Protein AF-A0A183H496-F1 (afdb_monomer_lite)

Foldseek 3Di:
DPPVVVVVVVVVVVVVVVVVVVVVVVVVVLQDWAWDDWDWDDDPQKIWIWTKTWHQPVVVNDIWIKIKIWIWGQDPPHNVDIDTPDIDIDTPPDPFPFPWDDDPVNQWIWTWGWDPPDPDT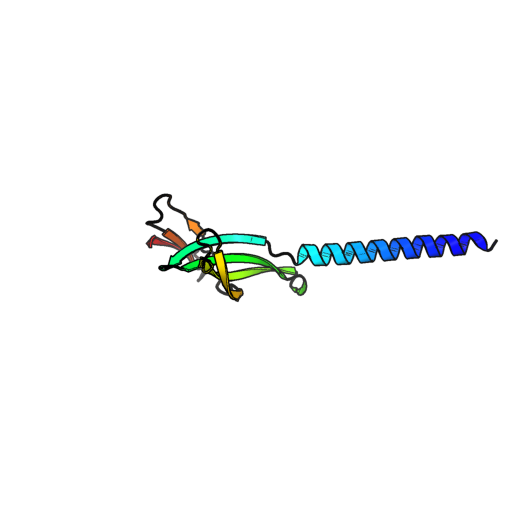DTDTDID

Radius of gyration: 24.36 Å; chains: 1; bounding box: 70×44×59 Å

Sequence (128 aa):
MSSSKSLQVDATSITLKALEKLKDLYCDIAQVPLPQNARLRRRGKYFEISSVWTNHAMELKKSVKMQRLSLIAPKTDEPNIYELISTTSLPLTAIEKELIAFSRSDSRCATLITLSNGKEKKQYIKVC

Secondary structure (DSSP, 8-state):
--HHHHHHHHHHHHHHHHHHHHHHHHHHHHTSPEEEEEEEEEETTEEEEEEEEEEEEGGGTEEEEEEEEEEEEEETTEEEEEEEEEEEEEE--S----EEEPPTTSS-PEEEEEE--SSS-EEEEEE-

Organism: NCBI:txid387005

Structure (mmCIF, N/CA/C/O backbone):
data_AF-A0A183H496-F1
#
_entry.id   AF-A0A183H496-F1
#
loop_
_atom_site.group_PDB
_atom_site.id
_atom_site.type_symbol
_atom_site.label_atom_id
_atom_site.label_alt_id
_atom_site.label_comp_id
_atom_site.label_asym_id
_atom_site.label_entity_id
_atom_site.label_seq_id
_atom_site.pdbx_PDB_ins_code
_atom_site.Cartn_x
_atom_site.Cartn_y
_atom_site.Cartn_z
_atom_site.occupancy
_atom_site.B_iso_or_equiv
_atom_site.auth_seq_id
_atom_site.auth_comp_id
_atom_site.auth_asym_id
_atom_site.auth_atom_id
_atom_site.pdbx_PDB_model_num
ATOM 1 N N . MET A 1 1 ? 47.216 18.308 -34.996 1.00 47.12 1 MET A N 1
ATOM 2 C CA . MET A 1 1 ? 45.906 17.612 -35.096 1.00 47.12 1 MET A CA 1
ATOM 3 C C . MET A 1 1 ? 45.557 16.816 -33.819 1.00 47.12 1 MET A C 1
ATOM 5 O O . MET A 1 1 ? 45.087 15.693 -33.922 1.00 47.12 1 MET A O 1
ATOM 9 N N . SER A 1 2 ? 45.760 17.370 -32.611 1.00 56.00 2 SER A N 1
ATOM 10 C CA . SER A 1 2 ? 45.551 16.642 -31.332 1.00 56.00 2 SER A CA 1
ATOM 11 C C . SER A 1 2 ? 44.319 17.119 -30.531 1.00 56.00 2 SER A C 1
ATOM 13 O O . SER A 1 2 ? 43.679 16.336 -29.839 1.00 56.00 2 SER A O 1
ATOM 15 N N . SER A 1 3 ? 43.915 18.385 -30.690 1.00 55.91 3 SER A N 1
ATOM 16 C CA . SER A 1 3 ? 42.906 19.034 -29.831 1.00 55.91 3 SER A CA 1
ATOM 17 C C . SER A 1 3 ? 41.453 18.594 -30.060 1.00 55.91 3 SER A C 1
ATOM 19 O O . SER A 1 3 ? 40.609 18.830 -29.204 1.00 55.91 3 SER A O 1
ATOM 21 N N . SER A 1 4 ? 41.125 17.987 -31.202 1.00 56.41 4 SER A N 1
ATOM 22 C CA . SER A 1 4 ? 39.749 17.581 -31.521 1.00 56.41 4 SER A CA 1
ATOM 23 C C . SER A 1 4 ? 39.345 16.262 -30.857 1.00 56.41 4 SER A C 1
ATOM 25 O O . SER A 1 4 ? 38.172 16.073 -30.550 1.00 56.41 4 SER A O 1
ATOM 27 N N . LYS A 1 5 ? 40.306 15.369 -30.583 1.00 56.75 5 LYS A N 1
ATOM 28 C CA . LYS A 1 5 ? 40.041 14.072 -29.939 1.00 56.75 5 LYS A CA 1
ATOM 29 C C . LYS A 1 5 ? 39.754 14.206 -28.442 1.00 56.75 5 LYS A C 1
ATOM 31 O O . LYS A 1 5 ? 38.894 13.492 -27.942 1.00 56.75 5 LYS A O 1
ATOM 36 N N . SER A 1 6 ? 40.417 15.125 -27.737 1.00 58.44 6 SER A N 1
ATOM 37 C CA . SER A 1 6 ? 40.184 15.350 -26.301 1.00 58.44 6 SER A CA 1
ATOM 38 C C . SER A 1 6 ? 38.789 15.921 -26.019 1.00 58.44 6 SER A C 1
ATOM 40 O O . SER A 1 6 ? 38.081 15.406 -25.162 1.00 58.44 6 SER A O 1
ATOM 42 N N . LEU A 1 7 ? 38.344 16.902 -26.814 1.00 60.53 7 LEU A N 1
ATOM 43 C CA . LEU A 1 7 ? 36.997 17.488 -26.717 1.00 60.53 7 LEU A CA 1
ATOM 44 C C . LEU A 1 7 ? 35.881 16.462 -26.983 1.00 60.53 7 LEU A C 1
ATOM 46 O O . LEU A 1 7 ? 34.827 16.506 -26.352 1.00 60.53 7 LEU A O 1
ATOM 50 N N . GLN A 1 8 ? 36.112 15.517 -27.899 1.00 59.78 8 GLN A N 1
ATOM 51 C CA . GLN A 1 8 ? 35.159 14.446 -28.205 1.00 59.78 8 GLN A CA 1
ATOM 52 C C . GLN A 1 8 ? 35.010 13.446 -27.049 1.00 59.78 8 GLN A C 1
ATOM 54 O O . GLN A 1 8 ? 33.902 12.979 -26.784 1.00 59.78 8 GLN A O 1
ATOM 59 N N . VAL A 1 9 ? 36.101 13.133 -26.345 1.00 62.34 9 VAL A N 1
ATOM 60 C CA . VAL A 1 9 ? 36.087 12.235 -25.178 1.00 62.34 9 VAL A CA 1
ATOM 61 C C . VAL A 1 9 ? 35.361 12.884 -23.997 1.00 62.34 9 VAL A C 1
ATOM 63 O O . VAL A 1 9 ? 34.565 12.211 -23.344 1.00 62.34 9 VAL A O 1
ATOM 66 N N . ASP A 1 10 ? 35.533 14.191 -23.785 1.00 71.19 10 ASP A N 1
ATOM 67 C CA . ASP A 1 10 ? 34.801 14.938 -22.752 1.00 71.19 10 ASP A CA 1
ATOM 68 C C . ASP A 1 10 ? 33.302 15.059 -23.057 1.00 71.19 10 ASP A C 1
ATOM 70 O O . ASP A 1 10 ? 32.464 14.827 -22.187 1.00 71.19 10 ASP A O 1
ATOM 74 N N . ALA A 1 11 ? 32.926 15.341 -24.307 1.00 72.75 11 ALA A N 1
ATOM 75 C CA . ALA A 1 11 ? 31.516 15.363 -24.700 1.00 72.75 11 ALA A CA 1
ATOM 76 C C . ALA A 1 11 ? 30.857 13.977 -24.549 1.00 72.75 11 ALA A C 1
ATOM 78 O O . ALA A 1 11 ? 29.713 13.863 -24.100 1.00 72.75 11 ALA A O 1
ATOM 79 N N . THR A 1 12 ? 31.593 12.911 -24.874 1.00 81.81 12 THR A N 1
ATOM 80 C CA . THR A 1 12 ? 31.117 11.529 -24.721 1.00 81.81 12 THR A CA 1
ATOM 81 C C . THR A 1 12 ? 30.985 11.148 -23.246 1.00 81.81 12 THR A C 1
ATOM 83 O O . THR A 1 12 ? 29.980 10.553 -22.863 1.00 81.81 12 THR A O 1
ATOM 86 N N . SER A 1 13 ? 31.938 11.536 -22.392 1.00 82.69 13 SER A N 1
ATOM 87 C CA . SER A 1 13 ? 31.900 11.243 -20.953 1.00 82.69 13 SER A CA 1
ATOM 88 C C . SER A 1 13 ? 30.752 11.970 -20.243 1.00 82.69 13 SER A C 1
ATOM 90 O O . SER A 1 13 ? 30.048 11.368 -19.430 1.00 82.69 13 SER A O 1
ATOM 92 N N . ILE A 1 14 ? 30.485 13.230 -20.608 1.00 88.12 14 ILE A N 1
ATOM 93 C CA . ILE A 1 14 ? 29.334 13.998 -20.112 1.00 88.12 14 ILE A CA 1
ATOM 94 C C . ILE A 1 14 ? 28.022 13.331 -20.539 1.00 88.12 14 ILE A C 1
ATOM 96 O O . ILE A 1 14 ? 27.110 13.187 -19.722 1.00 88.12 14 ILE A O 1
ATOM 100 N N . THR A 1 15 ? 27.937 12.882 -21.793 1.00 89.75 15 THR A N 1
ATOM 101 C CA . THR A 1 15 ? 26.744 12.206 -22.324 1.00 89.75 15 THR A CA 1
ATOM 102 C C . THR A 1 15 ? 26.494 10.871 -21.620 1.00 89.75 15 THR A C 1
ATOM 104 O O . THR A 1 15 ? 25.363 10.591 -21.227 1.00 89.75 15 THR A O 1
ATOM 107 N N . LEU A 1 16 ? 27.542 10.074 -21.386 1.00 91.19 16 LEU A N 1
ATOM 108 C CA . LEU A 1 16 ? 27.446 8.817 -20.636 1.00 91.19 16 LEU A CA 1
ATOM 109 C C . LEU A 1 16 ? 26.964 9.053 -19.202 1.00 91.19 16 LEU A C 1
ATOM 111 O O . LEU A 1 16 ? 26.034 8.391 -18.750 1.00 91.19 16 LEU A O 1
ATOM 115 N N . LYS A 1 17 ? 27.511 10.062 -18.518 1.00 91.94 17 LYS A N 1
ATOM 116 C CA . LYS A 1 17 ? 27.096 10.422 -17.157 1.00 91.94 17 LYS A 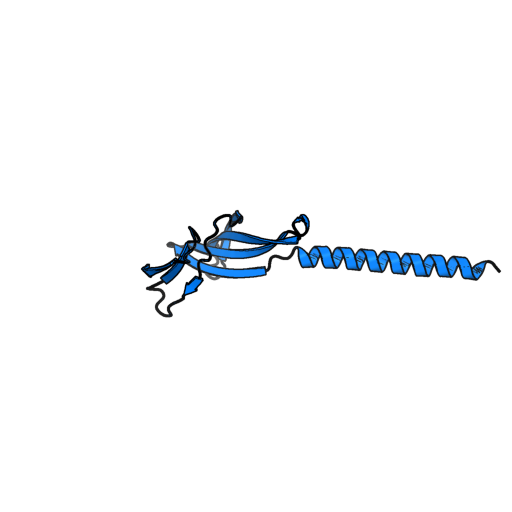CA 1
ATOM 117 C C . LYS A 1 17 ? 25.648 10.916 -17.094 1.00 91.94 17 LYS A C 1
ATOM 119 O O . LYS A 1 17 ? 24.940 10.654 -16.123 1.00 91.94 17 LYS A O 1
ATOM 124 N N . ALA A 1 18 ? 25.193 11.647 -18.112 1.00 91.06 18 ALA A N 1
ATOM 125 C CA . ALA A 1 18 ? 23.796 12.060 -18.221 1.00 91.06 18 ALA A CA 1
ATOM 126 C C . ALA A 1 18 ? 22.865 10.855 -18.441 1.00 91.06 18 ALA A C 1
ATOM 128 O O . ALA A 1 18 ? 21.794 10.791 -17.838 1.00 91.06 18 ALA A O 1
ATOM 129 N N . LEU A 1 19 ? 23.292 9.883 -19.251 1.00 92.50 19 LEU A N 1
ATOM 130 C CA . LEU A 1 19 ? 22.540 8.657 -19.503 1.00 92.50 19 LEU A CA 1
ATOM 131 C C . LEU A 1 19 ? 22.443 7.768 -18.256 1.00 92.50 19 LEU A C 1
ATOM 133 O O . LEU A 1 19 ? 21.369 7.245 -17.968 1.00 92.50 19 LEU A O 1
ATOM 137 N N . GLU A 1 20 ? 23.525 7.635 -17.487 1.00 93.19 20 GLU A N 1
ATOM 138 C CA . GLU A 1 20 ? 23.516 6.928 -16.200 1.00 93.19 20 GLU A CA 1
ATOM 139 C C . GLU A 1 20 ? 22.529 7.566 -15.222 1.00 93.19 20 GLU A C 1
ATOM 141 O O . GLU A 1 20 ? 21.662 6.875 -14.694 1.00 93.19 20 GLU A O 1
ATOM 146 N N . LYS A 1 21 ? 22.565 8.896 -15.074 1.00 92.44 21 LYS A N 1
ATOM 147 C CA . LYS A 1 21 ? 21.597 9.621 -14.238 1.00 92.44 21 LYS A CA 1
ATOM 148 C C . LYS A 1 21 ? 20.153 9.403 -14.679 1.00 92.44 21 LYS A C 1
ATOM 150 O O . LYS A 1 21 ? 19.272 9.281 -13.834 1.00 92.44 21 LYS A O 1
ATOM 155 N N . LEU A 1 22 ? 19.896 9.372 -15.988 1.00 91.31 22 LEU A N 1
ATOM 156 C CA . LEU A 1 22 ? 18.558 9.108 -16.513 1.00 91.31 22 LEU A CA 1
ATOM 157 C C . LEU A 1 22 ? 18.102 7.681 -16.188 1.00 91.31 22 LEU A C 1
ATOM 159 O O . LEU A 1 22 ? 16.948 7.477 -15.811 1.00 91.31 22 LEU A O 1
ATOM 163 N N . LYS A 1 23 ? 19.006 6.703 -16.314 1.00 89.19 23 LYS A N 1
ATOM 164 C CA . LYS A 1 23 ? 18.747 5.305 -15.954 1.00 89.19 23 LYS A CA 1
ATOM 165 C C . LYS A 1 23 ? 18.401 5.181 -14.473 1.00 89.19 23 LYS A C 1
ATOM 167 O O . LYS A 1 23 ? 17.412 4.536 -14.140 1.00 89.19 23 LYS A O 1
ATOM 172 N N . ASP A 1 24 ? 19.191 5.810 -13.610 1.00 86.81 24 ASP A N 1
ATOM 173 C CA . ASP A 1 24 ? 18.995 5.757 -12.163 1.00 86.81 24 ASP A CA 1
ATOM 174 C C . ASP A 1 24 ? 17.669 6.419 -11.773 1.00 86.81 24 ASP A C 1
ATOM 176 O O . ASP A 1 24 ? 16.859 5.802 -11.087 1.00 86.81 24 ASP A O 1
ATOM 180 N N . LEU A 1 25 ? 17.360 7.592 -12.339 1.00 88.12 25 LEU A N 1
ATOM 181 C CA . LEU A 1 25 ? 16.077 8.263 -12.125 1.00 88.12 25 LEU A CA 1
ATOM 182 C C . LEU A 1 25 ? 14.884 7.402 -12.565 1.00 88.12 25 LEU A C 1
ATOM 184 O O . LEU A 1 25 ? 13.869 7.336 -11.872 1.00 88.12 25 LEU A O 1
ATOM 188 N N . TYR A 1 26 ? 14.984 6.740 -13.720 1.00 84.31 26 TYR A N 1
ATOM 189 C CA . TYR A 1 26 ? 13.938 5.833 -14.187 1.00 84.31 26 TYR A CA 1
ATOM 190 C C . TYR A 1 26 ? 13.751 4.656 -13.225 1.00 84.31 26 TYR A C 1
ATOM 192 O O . TYR A 1 26 ? 12.617 4.298 -12.908 1.00 84.31 26 TYR A O 1
ATOM 200 N N . CYS A 1 27 ? 14.850 4.076 -12.737 1.00 79.44 27 CYS A N 1
ATOM 201 C CA . CYS A 1 27 ? 14.808 3.005 -11.750 1.00 79.44 27 CYS A CA 1
ATOM 202 C C . CYS A 1 27 ? 14.143 3.461 -10.445 1.00 79.44 27 CYS A C 1
ATOM 204 O O . CYS A 1 27 ? 13.295 2.738 -9.926 1.00 79.44 27 CYS A O 1
ATOM 206 N N . ASP A 1 28 ? 14.466 4.657 -9.957 1.00 82.25 28 ASP A N 1
ATOM 207 C CA . ASP A 1 28 ? 13.876 5.216 -8.739 1.00 82.25 28 ASP A CA 1
ATOM 208 C C . ASP A 1 28 ? 12.365 5.421 -8.898 1.00 82.25 28 ASP A C 1
ATOM 210 O O . ASP A 1 28 ? 11.575 4.977 -8.064 1.00 82.25 28 ASP A O 1
ATOM 214 N N . ILE A 1 29 ? 11.939 6.029 -10.012 1.00 79.06 29 ILE A N 1
ATOM 215 C CA . ILE A 1 29 ? 10.519 6.274 -10.300 1.00 79.06 29 ILE A CA 1
ATOM 216 C C . ILE A 1 29 ? 9.756 4.958 -10.455 1.00 79.06 29 ILE A C 1
ATOM 218 O O . ILE A 1 29 ? 8.653 4.814 -9.932 1.00 79.06 29 ILE A O 1
ATOM 222 N N . ALA A 1 30 ? 10.329 3.977 -11.152 1.00 74.31 30 ALA A N 1
ATOM 223 C CA . ALA A 1 30 ? 9.668 2.699 -11.379 1.00 74.31 30 ALA A CA 1
ATOM 224 C C . ALA A 1 30 ? 9.555 1.843 -10.100 1.00 74.31 30 ALA A C 1
ATOM 226 O O . ALA A 1 30 ? 8.760 0.904 -10.073 1.00 74.31 30 ALA A O 1
ATOM 227 N N . GLN A 1 31 ? 10.287 2.169 -9.029 1.00 75.62 31 GLN A N 1
ATOM 228 C CA . GLN A 1 31 ? 10.108 1.552 -7.709 1.00 75.62 31 GLN A CA 1
ATOM 229 C C . GLN A 1 31 ? 9.002 2.207 -6.873 1.00 75.62 31 GLN A C 1
ATOM 231 O O . GLN A 1 31 ? 8.605 1.642 -5.851 1.00 75.62 31 GLN A O 1
ATOM 236 N N . VAL A 1 32 ? 8.469 3.362 -7.291 1.00 82.44 32 VAL A N 1
ATOM 237 C CA . VAL A 1 32 ? 7.403 4.043 -6.553 1.00 82.44 32 VAL A CA 1
ATOM 238 C C . VAL A 1 32 ? 6.111 3.218 -6.639 1.00 82.44 32 VAL A C 1
ATOM 240 O O . VAL A 1 32 ? 5.586 2.987 -7.731 1.00 82.44 32 VAL A O 1
ATOM 243 N N . PRO A 1 33 ? 5.564 2.763 -5.499 1.00 82.81 33 PRO A N 1
ATOM 244 C CA . PRO A 1 33 ? 4.346 1.972 -5.486 1.00 82.81 33 PRO A CA 1
ATOM 245 C C . PRO A 1 33 ? 3.127 2.844 -5.809 1.00 82.81 33 PRO A C 1
ATOM 247 O O . PRO A 1 33 ? 2.969 3.945 -5.283 1.00 82.81 33 PRO A O 1
ATOM 250 N N . LEU A 1 34 ? 2.222 2.328 -6.641 1.00 84.88 34 LEU A N 1
ATOM 251 C CA . LEU A 1 34 ? 1.001 3.028 -7.038 1.00 84.88 34 LEU A CA 1
ATOM 252 C C . LEU A 1 34 ? -0.166 2.648 -6.113 1.00 84.88 34 LEU A C 1
ATOM 254 O O . LEU A 1 34 ? -0.513 1.462 -6.041 1.00 84.88 34 LEU A O 1
ATOM 258 N N . PRO A 1 35 ? -0.818 3.604 -5.430 1.00 85.00 35 PRO A N 1
ATOM 259 C CA . PRO A 1 35 ? -1.981 3.304 -4.603 1.00 85.00 35 PRO A CA 1
ATOM 260 C C . PRO A 1 35 ? -3.154 2.860 -5.487 1.00 85.00 35 PRO A C 1
ATOM 262 O O . PRO A 1 35 ? -3.407 3.441 -6.540 1.00 85.00 35 PRO A O 1
ATOM 265 N N . GLN A 1 36 ? -3.874 1.818 -5.073 1.00 83.88 36 GLN A N 1
ATOM 266 C CA . GLN A 1 36 ? -5.043 1.302 -5.799 1.00 83.88 36 GLN A CA 1
ATOM 267 C C . GLN A 1 36 ? -6.339 1.596 -5.058 1.00 83.88 36 GLN A C 1
ATOM 269 O O . GLN A 1 36 ? -7.289 2.124 -5.624 1.00 83.88 36 GLN A O 1
ATOM 274 N N . ASN A 1 37 ? -6.391 1.219 -3.785 1.00 81.00 37 ASN A N 1
ATOM 275 C CA . ASN A 1 37 ? -7.544 1.450 -2.936 1.00 81.00 37 ASN A CA 1
ATOM 276 C C . ASN A 1 37 ? -7.111 1.506 -1.473 1.00 81.00 37 ASN A C 1
ATOM 278 O O . ASN A 1 37 ? -6.039 1.025 -1.098 1.00 81.00 37 ASN A O 1
ATOM 282 N N . ALA A 1 38 ? -7.956 2.116 -0.6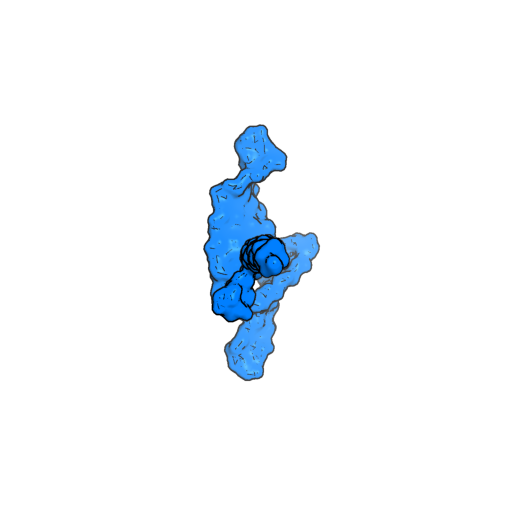53 1.00 82.88 38 ALA A N 1
ATOM 283 C CA . ALA A 1 38 ? -7.790 2.129 0.783 1.00 82.88 38 ALA A CA 1
ATOM 284 C C . ALA A 1 38 ? -9.153 2.067 1.465 1.00 82.88 38 ALA A C 1
ATOM 286 O O . ALA A 1 38 ? -10.146 2.596 0.967 1.00 82.88 38 ALA A O 1
ATOM 287 N N . ARG A 1 39 ? -9.184 1.424 2.626 1.00 84.38 39 ARG A N 1
ATOM 288 C CA . ARG A 1 39 ? -10.318 1.383 3.531 1.00 84.38 39 ARG A CA 1
ATOM 289 C C . ARG A 1 39 ? -9.861 1.862 4.893 1.00 84.38 39 ARG A C 1
ATOM 291 O O . ARG A 1 39 ? -8.890 1.349 5.444 1.00 84.38 39 ARG A O 1
ATOM 298 N N . LEU A 1 40 ? -10.605 2.813 5.433 1.00 88.56 40 LEU A N 1
ATOM 299 C CA . LEU A 1 40 ? -10.394 3.353 6.764 1.00 88.56 40 LEU A CA 1
ATOM 300 C C . LEU A 1 40 ? -11.475 2.793 7.691 1.00 88.56 40 LEU A C 1
ATOM 302 O O . LEU A 1 40 ? -12.653 2.770 7.340 1.00 88.56 40 LEU A O 1
ATOM 306 N N . ARG A 1 41 ? -11.073 2.288 8.855 1.00 87.38 41 ARG A N 1
ATOM 307 C CA . ARG A 1 41 ? -11.970 1.769 9.89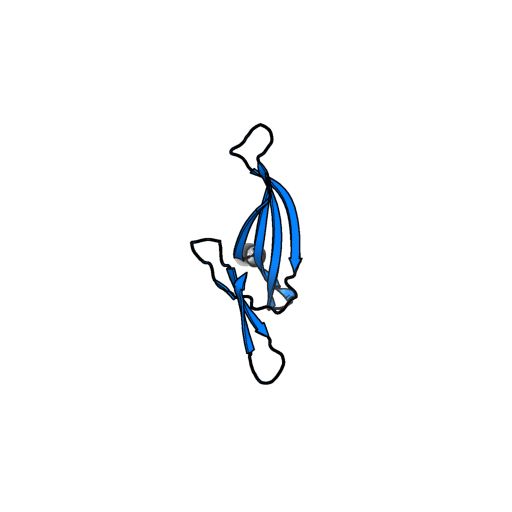1 1.00 87.38 41 ARG A CA 1
ATOM 308 C C . ARG A 1 41 ? -11.606 2.406 11.219 1.00 87.38 41 ARG A C 1
ATOM 310 O O . ARG A 1 41 ? -10.439 2.434 11.596 1.00 87.38 41 ARG A O 1
ATOM 317 N N . ARG A 1 42 ? -12.600 2.889 11.958 1.00 86.44 42 ARG A N 1
ATOM 318 C CA . ARG A 1 42 ? -12.392 3.400 13.315 1.00 86.44 42 ARG A CA 1
ATOM 319 C C . ARG A 1 42 ? -12.545 2.260 14.322 1.00 86.44 42 ARG A C 1
ATOM 321 O O . ARG A 1 42 ? -13.584 1.608 14.354 1.00 86.44 42 ARG A O 1
ATOM 328 N N . ARG A 1 43 ? -11.534 2.042 15.165 1.00 85.25 43 ARG A N 1
ATOM 329 C CA . ARG A 1 43 ? -11.575 1.125 16.315 1.00 85.25 43 ARG A CA 1
ATOM 330 C C . ARG A 1 43 ? -11.317 1.909 17.597 1.00 85.25 43 ARG A C 1
ATOM 332 O O . ARG A 1 43 ? -10.176 2.107 18.011 1.00 85.25 43 ARG A O 1
ATOM 339 N N . GLY A 1 44 ? -12.392 2.383 18.223 1.00 86.50 44 GLY A N 1
ATOM 340 C CA . GLY A 1 44 ? -12.305 3.224 19.418 1.00 86.50 44 GLY A CA 1
ATOM 341 C C . GLY A 1 44 ? -11.565 4.536 19.134 1.00 86.50 44 GLY A C 1
ATOM 342 O O . GLY A 1 44 ? -12.041 5.357 18.342 1.00 86.50 44 GLY A O 1
ATOM 343 N N . LYS A 1 45 ? -10.403 4.720 19.778 1.00 86.75 45 LYS A N 1
ATOM 344 C CA . LYS A 1 45 ? -9.521 5.888 19.588 1.00 86.75 45 LYS A CA 1
ATOM 345 C C . LYS A 1 45 ? -8.537 5.754 18.420 1.00 86.75 45 LYS A C 1
ATOM 347 O O . LYS A 1 45 ? -7.857 6.719 18.099 1.00 86.75 45 LYS A O 1
ATOM 352 N N . TYR A 1 46 ? -8.454 4.579 17.805 1.00 89.31 46 TYR A N 1
ATOM 353 C CA . TYR A 1 46 ? -7.512 4.286 16.731 1.00 89.31 46 TYR A CA 1
ATOM 354 C C . TYR A 1 46 ? -8.217 4.256 15.375 1.00 89.31 46 TYR A C 1
ATOM 356 O O . TYR A 1 46 ? -9.389 3.876 15.281 1.00 89.31 46 TYR A O 1
ATOM 364 N N . PHE A 1 47 ? -7.483 4.578 14.316 1.00 90.44 47 PHE A N 1
ATOM 365 C CA . PHE A 1 47 ? -7.901 4.312 12.946 1.00 90.44 47 PHE A CA 1
ATOM 366 C C . PHE A 1 47 ? -7.013 3.237 12.331 1.00 90.44 47 PHE A C 1
ATOM 368 O O . PHE A 1 47 ? -5.789 3.335 12.322 1.00 90.44 47 PHE A O 1
ATOM 375 N N . GLU A 1 48 ? -7.661 2.204 11.812 1.00 91.56 48 GLU A N 1
ATOM 376 C CA . GLU A 1 48 ? -7.062 1.126 11.043 1.00 91.56 48 GLU A CA 1
ATOM 377 C C . GLU A 1 48 ? -7.232 1.449 9.555 1.00 91.56 48 GLU A C 1
ATOM 379 O O . GLU A 1 48 ? -8.349 1.616 9.059 1.00 91.56 48 GLU A O 1
ATOM 384 N N . ILE A 1 49 ? -6.120 1.548 8.836 1.00 90.06 49 ILE A N 1
ATOM 385 C CA . ILE A 1 49 ? -6.067 1.865 7.413 1.00 90.06 49 ILE A CA 1
ATOM 386 C C . ILE A 1 49 ? -5.558 0.631 6.682 1.00 90.06 49 ILE A C 1
ATOM 388 O O . ILE A 1 49 ? -4.392 0.265 6.786 1.00 90.06 49 ILE A O 1
ATOM 392 N N . SER A 1 50 ? -6.438 -0.015 5.926 1.00 89.06 50 SER A N 1
ATOM 393 C CA . SER A 1 50 ? -6.083 -1.093 5.003 1.00 89.06 50 SER A CA 1
ATOM 394 C C . SER A 1 50 ? -5.914 -0.503 3.611 1.00 89.06 50 SER A C 1
ATOM 396 O O . SER A 1 50 ? -6.882 -0.014 3.047 1.00 89.06 50 SER A O 1
ATOM 398 N N . SER A 1 51 ? -4.716 -0.540 3.043 1.00 88.00 51 SER A N 1
ATOM 399 C CA . SER A 1 51 ? -4.430 0.003 1.711 1.00 88.00 51 SER A CA 1
ATOM 400 C C . SER A 1 51 ? -3.814 -1.053 0.805 1.00 88.00 51 SER A C 1
ATOM 402 O O . SER A 1 51 ? -3.044 -1.893 1.263 1.00 88.00 51 SER A O 1
ATOM 404 N N . VAL A 1 52 ? -4.156 -1.022 -0.479 1.00 87.88 52 VAL A N 1
ATOM 405 C CA . VAL A 1 52 ? -3.562 -1.882 -1.502 1.00 87.88 52 VAL A CA 1
ATOM 406 C C . VAL A 1 52 ? -2.737 -1.021 -2.442 1.00 87.88 52 VAL A C 1
ATOM 408 O O . VAL A 1 52 ? -3.220 -0.031 -2.994 1.00 87.88 52 VAL A O 1
ATOM 411 N N . TRP A 1 53 ? -1.493 -1.434 -2.636 1.00 87.38 53 TRP A N 1
ATOM 412 C CA . TRP A 1 53 ? -0.496 -0.784 -3.470 1.00 87.38 53 TRP A CA 1
ATOM 413 C C . TRP A 1 53 ? -0.069 -1.740 -4.576 1.00 87.38 53 TRP A C 1
ATOM 415 O O . TRP A 1 53 ? -0.012 -2.953 -4.376 1.00 87.38 53 TRP A O 1
ATOM 425 N N . THR A 1 54 ? 0.199 -1.209 -5.760 1.00 86.50 54 THR A N 1
ATOM 426 C CA . THR A 1 54 ? 0.762 -1.967 -6.876 1.00 86.50 54 THR A CA 1
ATOM 427 C C . THR A 1 54 ? 2.219 -1.587 -7.032 1.00 86.50 54 THR A C 1
ATOM 429 O O . THR A 1 54 ? 2.531 -0.433 -7.309 1.00 86.50 54 THR A O 1
ATOM 432 N N . ASN A 1 55 ? 3.096 -2.570 -6.879 1.00 82.25 55 ASN A N 1
ATOM 433 C CA . ASN A 1 55 ? 4.532 -2.414 -7.027 1.00 82.25 55 ASN A CA 1
ATOM 434 C C . ASN A 1 55 ? 4.956 -3.025 -8.359 1.00 82.25 55 ASN A C 1
ATOM 436 O O . ASN A 1 55 ? 4.472 -4.093 -8.749 1.00 82.25 55 ASN A O 1
ATOM 440 N N . HIS A 1 56 ? 5.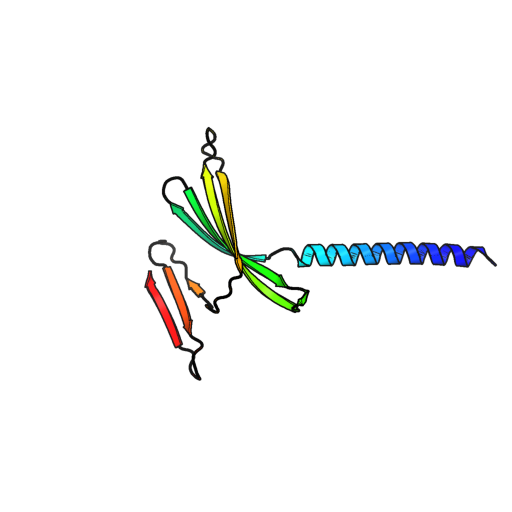893 -2.383 -9.043 1.00 76.69 56 HIS A N 1
ATOM 441 C CA . HIS A 1 56 ? 6.529 -2.973 -10.210 1.00 76.69 56 HIS A CA 1
ATOM 442 C C . HIS A 1 56 ? 7.660 -3.894 -9.744 1.00 76.69 56 HIS A C 1
ATOM 444 O O . HIS A 1 56 ? 8.699 -3.436 -9.279 1.00 76.69 56 HIS A O 1
ATOM 450 N N . ALA A 1 57 ? 7.473 -5.208 -9.868 1.00 72.38 57 ALA A N 1
ATOM 451 C CA . ALA A 1 57 ? 8.564 -6.157 -9.692 1.00 72.38 57 ALA A CA 1
ATOM 452 C C . ALA A 1 57 ? 9.374 -6.186 -10.994 1.00 72.38 57 ALA A C 1
ATOM 454 O O . ALA A 1 57 ? 9.080 -6.971 -11.900 1.00 72.38 57 ALA A O 1
ATOM 455 N N . MET A 1 58 ? 10.358 -5.286 -11.107 1.00 66.19 58 MET A N 1
ATOM 456 C CA . MET A 1 58 ? 11.148 -5.115 -12.334 1.00 66.19 58 MET A CA 1
ATOM 457 C C . MET A 1 58 ? 11.854 -6.404 -12.761 1.00 66.19 58 MET A C 1
ATOM 459 O O . MET A 1 58 ? 11.827 -6.743 -13.942 1.00 66.19 58 MET A O 1
ATOM 463 N N . GLU A 1 59 ? 12.385 -7.169 -11.801 1.00 69.69 59 GLU A N 1
ATOM 464 C CA . GLU A 1 59 ? 13.030 -8.468 -12.047 1.00 69.69 59 GLU A CA 1
ATOM 465 C C . GLU A 1 59 ? 12.081 -9.486 -12.695 1.00 69.69 59 GLU A C 1
ATOM 467 O O . GLU A 1 59 ? 12.482 -10.269 -13.553 1.00 69.69 59 GLU A O 1
ATOM 472 N N . LEU A 1 60 ? 10.795 -9.441 -12.337 1.00 66.94 60 LEU A N 1
ATOM 473 C CA . LEU A 1 60 ? 9.773 -10.358 -12.846 1.00 66.94 60 LEU A CA 1
ATOM 474 C C . LEU A 1 60 ? 9.020 -9.804 -14.062 1.00 66.94 60 LEU A C 1
ATOM 476 O O . LEU A 1 60 ? 8.162 -10.505 -14.603 1.00 66.94 60 LEU A O 1
ATOM 480 N N . LYS A 1 61 ? 9.285 -8.550 -14.468 1.00 72.56 61 LYS A N 1
ATOM 481 C CA . LYS A 1 61 ? 8.506 -7.790 -15.467 1.00 72.56 61 LYS A CA 1
ATOM 482 C C . LYS A 1 61 ? 6.990 -7.855 -15.215 1.00 72.56 61 LYS A C 1
ATOM 484 O O . LYS A 1 61 ? 6.190 -7.881 -16.150 1.00 72.56 61 LYS A O 1
ATOM 489 N N . LYS A 1 62 ? 6.583 -7.920 -13.944 1.00 72.69 62 LYS A N 1
ATOM 490 C CA . LYS A 1 62 ? 5.186 -8.081 -13.513 1.00 72.69 62 LYS A CA 1
ATOM 491 C C . LYS A 1 62 ? 4.847 -7.068 -12.429 1.00 72.69 62 LYS A C 1
ATOM 493 O O . LYS A 1 62 ? 5.713 -6.632 -11.677 1.00 72.69 62 LYS A O 1
ATOM 498 N N . SER A 1 63 ? 3.573 -6.709 -12.334 1.00 75.56 63 SER A N 1
ATOM 499 C CA . SER A 1 63 ? 3.061 -5.954 -11.196 1.00 75.56 63 SER A CA 1
ATOM 500 C C . SER A 1 63 ? 2.682 -6.907 -10.063 1.00 75.56 63 SER A C 1
ATOM 502 O O . SER A 1 63 ? 2.055 -7.945 -10.283 1.00 75.56 63 SER A O 1
ATOM 504 N N . VAL A 1 64 ? 3.075 -6.556 -8.843 1.00 78.06 64 VAL A N 1
ATOM 505 C CA . VAL A 1 64 ? 2.750 -7.292 -7.619 1.00 78.06 64 VAL A CA 1
ATOM 506 C C . VAL A 1 64 ? 1.911 -6.385 -6.738 1.00 78.06 64 VAL A C 1
ATOM 508 O O . VAL A 1 64 ? 2.247 -5.221 -6.533 1.00 78.06 64 VAL A O 1
ATOM 511 N N . LYS A 1 65 ? 0.807 -6.912 -6.212 1.00 84.50 65 LYS A N 1
ATOM 512 C CA . LYS A 1 65 ? -0.012 -6.185 -5.245 1.00 84.50 65 LYS A CA 1
ATOM 513 C C . LYS A 1 65 ? 0.531 -6.413 -3.839 1.00 84.50 65 LYS A C 1
ATOM 515 O O . LYS A 1 65 ? 0.815 -7.544 -3.454 1.00 84.50 65 LYS A O 1
ATOM 520 N N . MET A 1 66 ? 0.640 -5.343 -3.069 1.00 83.94 66 MET A N 1
ATOM 521 C CA . MET A 1 66 ? 0.946 -5.376 -1.646 1.00 83.94 66 MET A CA 1
ATOM 522 C C . MET A 1 66 ? -0.219 -4.795 -0.863 1.00 83.94 66 MET A C 1
ATOM 524 O O . MET A 1 66 ? -0.780 -3.768 -1.238 1.00 83.94 66 MET A O 1
ATOM 528 N N . GLN A 1 67 ? -0.561 -5.439 0.244 1.00 87.19 67 GLN A N 1
ATOM 529 C CA . GLN A 1 67 ? -1.479 -4.892 1.225 1.00 87.19 67 GLN A CA 1
ATOM 530 C C . GLN A 1 67 ? -0.675 -4.283 2.368 1.00 87.19 67 GLN A C 1
ATOM 532 O O . GLN A 1 67 ? 0.238 -4.907 2.904 1.00 87.19 67 GLN A O 1
ATOM 537 N N . ARG A 1 68 ? -1.030 -3.063 2.755 1.00 89.62 68 ARG A N 1
ATOM 538 C CA . ARG A 1 68 ? -0.454 -2.348 3.884 1.00 89.62 68 ARG A CA 1
ATOM 539 C C . ARG A 1 68 ? -1.549 -2.038 4.897 1.00 89.62 68 ARG A C 1
ATOM 541 O O . ARG A 1 68 ? -2.533 -1.379 4.568 1.00 89.62 68 ARG A O 1
ATOM 548 N N . LEU A 1 69 ? -1.351 -2.508 6.120 1.00 89.69 69 LEU A N 1
ATOM 549 C CA . LEU A 1 69 ? -2.177 -2.222 7.284 1.00 89.69 69 LEU A CA 1
ATOM 550 C C . LEU A 1 69 ? -1.447 -1.209 8.157 1.00 89.69 69 LEU A C 1
ATOM 552 O O . LEU A 1 69 ? -0.384 -1.517 8.693 1.00 89.69 69 LEU A O 1
ATOM 556 N N . SER A 1 70 ? -2.008 -0.014 8.290 1.00 92.19 70 SER A N 1
ATOM 557 C CA . SER A 1 70 ? -1.465 1.055 9.124 1.00 92.19 70 SER A CA 1
ATOM 558 C C . SER A 1 70 ? -2.426 1.372 10.262 1.00 92.19 70 SER A C 1
ATOM 560 O O . SER A 1 70 ? -3.631 1.483 10.048 1.00 92.19 70 SER A O 1
ATOM 562 N N . LEU A 1 71 ? -1.894 1.523 11.470 1.00 92.50 71 LEU A N 1
ATOM 563 C CA . LEU A 1 71 ? -2.652 1.949 12.640 1.00 92.50 71 LEU A CA 1
ATOM 564 C C . LEU A 1 71 ? -2.221 3.365 13.008 1.00 92.50 71 LEU A C 1
ATOM 566 O O . LEU A 1 71 ? -1.038 3.587 13.261 1.00 92.50 71 LEU A O 1
ATOM 570 N N . ILE A 1 72 ? -3.167 4.298 13.056 1.00 93.62 72 ILE A N 1
ATOM 571 C CA . ILE A 1 72 ? -2.920 5.678 13.486 1.00 93.62 72 ILE A CA 1
ATOM 572 C C . ILE A 1 72 ? -3.753 6.014 14.728 1.00 93.62 72 ILE A C 1
ATOM 574 O O . ILE A 1 72 ? -4.847 5.473 14.918 1.00 93.62 72 ILE A O 1
ATOM 578 N N . ALA A 1 73 ? -3.252 6.915 15.566 1.00 91.44 73 ALA A N 1
ATOM 579 C CA . ALA A 1 73 ? -3.975 7.465 16.714 1.00 91.44 73 ALA A CA 1
ATOM 580 C C . ALA A 1 73 ? -3.777 8.975 16.812 1.00 91.44 73 ALA A C 1
ATOM 582 O O . ALA A 1 73 ? -2.789 9.477 16.286 1.00 91.44 73 ALA A O 1
ATOM 583 N N . PRO A 1 74 ? -4.682 9.695 17.494 1.00 90.38 74 PRO A N 1
ATOM 584 C CA . PRO A 1 74 ? -4.418 11.064 17.902 1.00 90.38 74 PRO A CA 1
ATOM 585 C C . PRO A 1 74 ? -3.132 11.114 18.723 1.00 90.38 74 PRO A C 1
ATOM 587 O O . PRO A 1 74 ? -2.955 10.310 19.643 1.00 90.38 74 PRO A O 1
ATOM 590 N N . LYS A 1 75 ? -2.259 12.056 18.387 1.00 89.69 75 LYS A N 1
ATOM 591 C CA . LYS A 1 75 ? -1.056 12.339 19.155 1.00 89.69 75 LYS A CA 1
ATOM 592 C C . LYS A 1 75 ? -1.465 12.880 20.525 1.00 89.69 75 LYS A C 1
ATOM 594 O O . LYS A 1 75 ? -2.411 13.665 20.640 1.00 89.69 75 LYS A O 1
ATOM 599 N N . THR A 1 76 ? -0.771 12.439 21.569 1.00 85.69 76 THR A N 1
ATOM 600 C CA . THR A 1 76 ? -0.979 12.953 22.928 1.00 85.69 76 THR A CA 1
ATOM 601 C C . THR A 1 76 ? -0.806 14.475 22.913 1.00 85.69 76 THR A C 1
ATOM 603 O O . THR A 1 76 ? 0.112 14.982 22.274 1.00 85.69 76 THR A O 1
ATOM 606 N N . ASP A 1 77 ? -1.730 15.191 23.552 1.00 86.25 77 ASP A N 1
ATOM 607 C CA . ASP A 1 77 ? -1.759 16.660 23.663 1.00 86.25 77 ASP A CA 1
ATOM 608 C C . ASP A 1 77 ? -2.080 17.450 22.374 1.00 86.25 77 ASP A C 1
ATOM 610 O O . ASP A 1 77 ? -2.290 18.660 22.434 1.00 86.25 77 ASP A O 1
ATOM 614 N N . GLU A 1 78 ? -2.232 16.789 21.220 1.00 90.38 78 GLU A N 1
ATOM 615 C CA . GLU A 1 78 ? -2.560 17.427 19.935 1.00 90.38 78 GLU A CA 1
ATOM 616 C C . GLU A 1 78 ? -3.716 16.685 19.224 1.00 90.38 78 GLU A C 1
ATOM 618 O O . GLU A 1 78 ? -3.491 15.904 18.298 1.00 90.38 78 GLU A O 1
ATOM 623 N N . PRO A 1 79 ? -4.989 16.933 19.594 1.00 77.00 79 PRO A N 1
ATOM 624 C CA . PRO A 1 79 ? -6.133 16.127 19.141 1.00 77.00 79 PRO A CA 1
ATOM 625 C C . PRO A 1 79 ? -6.415 16.189 17.629 1.00 77.00 79 PRO A C 1
ATOM 627 O O . PRO A 1 79 ? -7.126 15.334 17.102 1.00 77.00 79 PRO A O 1
ATOM 630 N N . ASN A 1 80 ? -5.863 17.182 16.925 1.00 84.69 80 ASN A N 1
ATOM 631 C CA . ASN A 1 80 ? -6.008 17.344 15.475 1.00 84.69 80 ASN A CA 1
ATOM 632 C C . ASN A 1 80 ? -4.883 16.676 14.672 1.00 84.69 80 ASN A C 1
ATOM 634 O O . ASN A 1 80 ? -4.919 16.692 13.442 1.00 84.69 80 ASN A O 1
ATOM 638 N N . ILE A 1 81 ? -3.882 16.109 15.346 1.00 90.25 81 ILE A N 1
ATOM 639 C CA . ILE A 1 81 ? -2.723 15.488 14.715 1.00 90.25 81 ILE A CA 1
ATOM 640 C C . ILE A 1 81 ? -2.782 13.992 14.983 1.00 90.25 81 ILE A C 1
ATOM 642 O O . ILE A 1 81 ? -2.978 13.554 16.113 1.00 90.25 81 ILE A O 1
ATOM 646 N N . TYR A 1 82 ? -2.622 13.202 13.924 1.00 89.31 82 TYR A N 1
ATOM 647 C CA . TYR A 1 82 ? -2.562 11.751 14.016 1.00 89.31 82 TYR A CA 1
ATOM 648 C C . TYR A 1 82 ? -1.128 11.281 13.824 1.00 89.31 82 TYR A C 1
ATOM 650 O O . TYR A 1 82 ? -0.464 11.676 12.867 1.00 89.31 82 TYR A O 1
ATOM 658 N N . GLU A 1 83 ? -0.673 10.402 14.705 1.00 92.44 83 GLU A N 1
ATOM 659 C CA . GLU A 1 83 ? 0.610 9.727 14.592 1.00 92.44 83 GLU A CA 1
ATOM 660 C C . GLU A 1 83 ? 0.435 8.286 14.118 1.00 92.44 83 GLU A C 1
ATOM 662 O O . GLU A 1 83 ? -0.559 7.610 14.407 1.00 92.44 83 GLU A O 1
ATOM 667 N N . LEU A 1 84 ? 1.421 7.815 13.359 1.00 92.69 84 LEU A N 1
ATOM 668 C CA . LEU A 1 84 ? 1.493 6.435 12.913 1.00 92.69 84 LEU A CA 1
ATOM 669 C C . LEU A 1 84 ? 2.046 5.563 14.040 1.00 92.69 84 LEU A C 1
ATOM 671 O O . LEU A 1 84 ? 3.212 5.681 14.396 1.00 92.69 84 LEU A O 1
ATOM 675 N N . ILE A 1 85 ? 1.226 4.647 14.550 1.00 92.19 85 ILE A N 1
ATOM 676 C CA . ILE A 1 85 ? 1.637 3.693 15.587 1.00 92.19 85 ILE A CA 1
ATOM 677 C C . ILE A 1 85 ? 2.384 2.522 14.965 1.00 92.19 85 ILE A C 1
ATOM 679 O O . ILE A 1 85 ? 3.412 2.081 15.466 1.00 92.19 85 ILE A O 1
ATOM 683 N N . SER A 1 86 ? 1.830 1.958 13.893 1.00 91.94 86 SER A N 1
ATOM 684 C CA . SER A 1 86 ? 2.426 0.792 13.247 1.00 91.94 86 SER A CA 1
ATOM 685 C C . SER A 1 86 ? 2.032 0.693 11.786 1.00 91.94 86 SER A C 1
ATOM 687 O O . SER A 1 86 ? 0.998 1.207 11.355 1.00 91.94 86 SER A O 1
ATOM 689 N N . THR A 1 87 ? 2.880 0.021 11.012 1.00 92.06 87 THR A N 1
ATOM 690 C CA . THR A 1 87 ? 2.589 -0.368 9.637 1.00 92.06 87 THR A CA 1
ATOM 691 C C . THR A 1 87 ? 3.079 -1.785 9.399 1.00 92.06 87 THR A C 1
ATOM 693 O O . THR A 1 87 ? 4.254 -2.079 9.586 1.00 92.06 87 THR A O 1
ATOM 696 N N . THR A 1 88 ? 2.182 -2.649 8.938 1.00 89.38 88 THR A N 1
ATOM 697 C CA . THR A 1 88 ? 2.496 -4.006 8.485 1.00 89.38 88 THR A CA 1
ATOM 698 C C . THR A 1 88 ? 2.236 -4.082 6.988 1.00 89.38 88 THR A C 1
ATOM 700 O O . THR A 1 88 ? 1.176 -3.661 6.529 1.00 89.38 88 THR A O 1
ATOM 703 N N . SER A 1 89 ? 3.194 -4.589 6.212 1.00 85.75 89 SER A N 1
ATOM 704 C CA . SER A 1 89 ? 3.044 -4.774 4.762 1.00 85.75 89 SER A CA 1
ATOM 705 C C . SER A 1 89 ? 3.187 -6.251 4.418 1.00 85.75 89 SER A C 1
ATOM 707 O O . SER A 1 89 ? 4.130 -6.897 4.868 1.00 85.75 89 SER A O 1
ATOM 709 N N . LEU A 1 90 ? 2.251 -6.783 3.638 1.00 82.31 90 LEU A N 1
ATOM 710 C CA . LEU A 1 90 ? 2.206 -8.183 3.230 1.00 82.31 90 LEU A CA 1
ATOM 711 C C . LEU A 1 90 ? 1.993 -8.265 1.712 1.00 82.31 90 LEU A C 1
ATOM 713 O O . LEU A 1 90 ? 1.201 -7.488 1.164 1.00 82.31 90 LEU A O 1
ATOM 717 N N . PRO A 1 91 ? 2.666 -9.189 1.004 1.00 79.12 91 PRO A N 1
ATOM 718 C CA . PRO A 1 91 ? 2.342 -9.455 -0.389 1.00 79.12 91 PRO A CA 1
ATOM 719 C C . PRO A 1 91 ? 0.906 -9.975 -0.468 1.00 79.12 91 PRO A C 1
ATOM 721 O O . PRO A 1 91 ? 0.527 -10.886 0.269 1.00 79.12 91 PRO A O 1
ATOM 724 N N . LEU A 1 92 ? 0.100 -9.408 -1.362 1.00 72.44 92 LEU A N 1
ATOM 725 C CA . LEU A 1 92 ? -1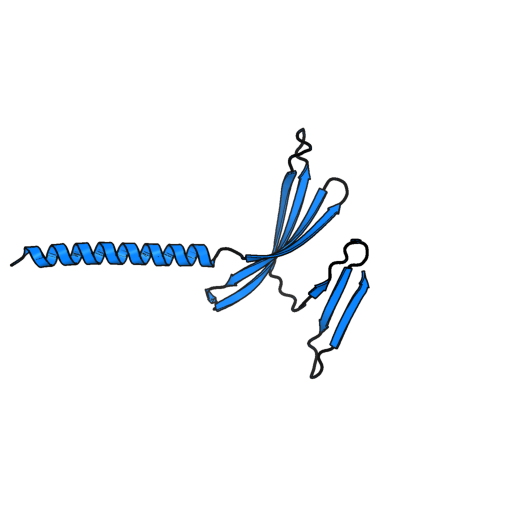.258 -9.884 -1.595 1.00 72.44 92 LEU A CA 1
ATOM 726 C C . LEU A 1 92 ? -1.167 -11.135 -2.486 1.00 72.44 92 LEU A C 1
ATOM 728 O O . LEU A 1 92 ? -1.244 -11.051 -3.710 1.00 72.44 92 LEU A O 1
ATOM 732 N N . THR A 1 93 ? -0.901 -12.287 -1.866 1.00 60.41 93 THR A N 1
ATOM 733 C CA . THR A 1 93 ? -0.685 -13.582 -2.541 1.00 60.41 93 THR A CA 1
ATOM 734 C C . THR A 1 93 ? -1.981 -14.301 -2.908 1.00 60.41 93 THR A C 1
ATOM 736 O O . THR A 1 93 ? -1.963 -15.199 -3.750 1.00 60.41 93 THR A O 1
ATOM 739 N N . ALA A 1 94 ? -3.111 -13.908 -2.317 1.00 52.25 94 ALA A N 1
ATOM 740 C CA . ALA A 1 94 ? -4.406 -14.490 -2.625 1.00 52.25 94 ALA A CA 1
ATOM 741 C C . ALA A 1 94 ? -4.966 -13.908 -3.931 1.00 52.25 94 ALA A C 1
ATOM 743 O O . ALA A 1 94 ? -5.154 -12.697 -4.076 1.00 52.25 94 ALA A O 1
ATOM 744 N N . ILE A 1 95 ? -5.251 -14.796 -4.887 1.00 47.12 95 ILE A N 1
ATOM 745 C CA . ILE A 1 95 ? -6.005 -14.517 -6.115 1.00 47.12 95 ILE A CA 1
ATOM 746 C C . ILE A 1 95 ? -7.470 -14.317 -5.720 1.00 47.12 95 ILE A C 1
ATOM 748 O O . ILE A 1 95 ? -8.335 -15.127 -6.024 1.00 47.12 95 ILE A O 1
ATOM 752 N N . GLU A 1 96 ? -7.771 -13.231 -5.029 1.00 47.56 96 GLU A N 1
ATOM 753 C CA . GLU A 1 96 ? -9.135 -12.746 -4.943 1.00 47.56 96 GLU A CA 1
ATOM 754 C C . GLU A 1 96 ? -9.148 -11.421 -5.692 1.00 47.56 96 GLU A C 1
ATOM 756 O O . GLU A 1 96 ? -8.646 -10.390 -5.241 1.00 47.56 96 GLU A O 1
ATOM 761 N N . LYS A 1 97 ? -9.677 -11.450 -6.922 1.00 47.94 97 LYS A N 1
ATOM 762 C CA . LYS A 1 97 ? -10.160 -10.229 -7.573 1.00 47.94 97 LYS A CA 1
ATOM 763 C C . LYS A 1 97 ? -11.390 -9.767 -6.788 1.00 47.94 97 LYS A C 1
ATOM 765 O O . LYS A 1 97 ? -12.505 -9.894 -7.279 1.00 47.94 97 LYS A O 1
ATOM 770 N N . GLU A 1 98 ? -11.185 -9.290 -5.565 1.00 48.00 98 GLU A N 1
ATOM 771 C CA . GLU A 1 98 ? -12.226 -8.635 -4.789 1.00 48.00 98 GLU A CA 1
ATOM 772 C C . GLU A 1 98 ? -12.493 -7.283 -5.448 1.00 48.00 98 GLU A C 1
ATOM 774 O O . GLU A 1 98 ? -11.703 -6.340 -5.356 1.00 48.00 98 GLU A O 1
ATOM 779 N N . LEU A 1 99 ? -13.598 -7.204 -6.186 1.00 49.66 99 LEU A N 1
ATOM 780 C CA . LEU A 1 99 ? -14.184 -5.927 -6.567 1.00 49.66 99 LEU A CA 1
ATOM 781 C C . LEU A 1 99 ? -15.087 -5.515 -5.404 1.00 49.66 99 LEU A C 1
ATOM 783 O O . LEU A 1 99 ? -16.111 -6.147 -5.141 1.00 49.66 99 LEU A O 1
ATOM 787 N N . ILE A 1 100 ? -14.655 -4.495 -4.667 1.00 52.22 100 ILE A N 1
ATOM 788 C CA . ILE A 1 100 ? -15.384 -3.955 -3.520 1.00 52.22 100 ILE A CA 1
ATOM 789 C C . ILE A 1 100 ? -16.274 -2.823 -4.034 1.00 52.22 100 ILE A C 1
ATOM 791 O O . ILE A 1 100 ? -15.769 -1.809 -4.516 1.00 52.22 100 ILE A O 1
ATOM 795 N N . ALA A 1 101 ? -17.594 -2.992 -3.939 1.00 48.06 101 ALA A N 1
ATOM 796 C CA . ALA A 1 101 ? -18.556 -1.938 -4.246 1.00 48.06 101 ALA A CA 1
ATOM 797 C C . ALA A 1 101 ? -18.871 -1.141 -2.970 1.00 48.06 101 ALA A C 1
ATOM 799 O O . ALA A 1 101 ? -19.272 -1.707 -1.951 1.00 48.06 101 ALA A O 1
ATOM 800 N N . PHE A 1 102 ? -18.669 0.178 -3.020 1.00 48.38 102 PHE A N 1
ATOM 801 C CA . PHE A 1 102 ? -18.929 1.081 -1.898 1.00 48.38 102 PHE A CA 1
ATOM 802 C C . PHE A 1 102 ? -20.390 1.558 -1.894 1.00 48.38 102 PHE A C 1
ATOM 804 O O . PHE A 1 102 ? -20.895 2.024 -2.916 1.00 48.38 102 PHE A O 1
ATOM 811 N N . SER A 1 103 ? -21.051 1.486 -0.734 1.00 46.28 103 SER A N 1
ATOM 812 C CA . SER A 1 103 ? -22.350 2.124 -0.485 1.00 46.28 103 SER A CA 1
ATOM 813 C C . SER A 1 103 ? -22.157 3.404 0.327 1.00 46.28 103 SER A C 1
ATOM 815 O O . SER A 1 103 ? -21.461 3.395 1.340 1.00 46.28 103 SER A O 1
ATOM 817 N N . ARG A 1 104 ? -22.844 4.489 -0.058 1.00 50.91 104 ARG A N 1
ATOM 818 C CA . ARG A 1 104 ? -22.809 5.793 0.638 1.00 50.91 104 ARG A CA 1
ATOM 819 C C . ARG A 1 104 ? -23.278 5.743 2.096 1.00 50.91 104 ARG A C 1
ATOM 821 O O . ARG A 1 104 ? -23.018 6.682 2.835 1.00 50.91 104 ARG A O 1
ATOM 828 N N . SER A 1 105 ? -23.969 4.680 2.504 1.00 58.81 105 SER A N 1
ATOM 829 C CA . SER A 1 105 ? -24.440 4.496 3.878 1.00 58.81 105 SER A CA 1
ATOM 830 C C . SER A 1 105 ? -23.425 3.811 4.802 1.00 58.81 105 SER A C 1
ATOM 832 O O . SER A 1 105 ? -23.754 3.611 5.966 1.00 58.81 105 SER A O 1
ATOM 834 N N . ASP A 1 106 ? -22.260 3.378 4.290 1.00 53.03 106 ASP A N 1
ATOM 835 C CA . ASP A 1 106 ? -21.200 2.594 4.973 1.00 53.03 106 ASP A CA 1
ATOM 836 C C . ASP A 1 106 ? -21.680 1.307 5.695 1.00 53.03 106 ASP A C 1
ATOM 838 O O . ASP A 1 106 ? -20.904 0.570 6.297 1.00 53.03 106 ASP A O 1
ATOM 842 N N . SER A 1 107 ? -22.975 0.995 5.594 1.00 56.12 107 SER A N 1
ATOM 843 C CA . SER A 1 107 ? -23.662 -0.063 6.337 1.00 56.12 107 SER A CA 1
ATOM 844 C C . SER A 1 107 ? -23.802 -1.373 5.571 1.00 56.12 107 SER A C 1
ATOM 846 O O . SER A 1 107 ? -24.278 -2.350 6.138 1.00 56.12 107 SER A O 1
ATOM 848 N N . ARG A 1 108 ? -23.441 -1.397 4.282 1.00 51.78 108 ARG A N 1
ATOM 849 C CA . ARG A 1 108 ? -23.465 -2.604 3.445 1.00 51.78 108 ARG A CA 1
ATOM 850 C C . ARG A 1 108 ? -22.271 -2.577 2.508 1.00 51.78 108 ARG A C 1
ATOM 852 O O . ARG A 1 108 ? -22.260 -1.828 1.530 1.00 51.78 108 ARG A O 1
ATOM 859 N N . CYS A 1 109 ? -21.255 -3.373 2.819 1.00 56.59 109 CYS A N 1
ATOM 860 C CA . CYS A 1 109 ? -20.167 -3.639 1.885 1.00 56.59 109 CYS A CA 1
ATOM 861 C C . CYS A 1 109 ? -20.518 -4.914 1.123 1.00 56.59 109 CYS A C 1
ATOM 863 O O . CYS A 1 109 ? -20.676 -5.968 1.734 1.00 56.59 109 CYS A O 1
ATOM 865 N N . ALA A 1 110 ? -20.634 -4.820 -0.198 1.00 56.09 110 ALA A N 1
ATOM 866 C CA . ALA A 1 110 ? -20.747 -5.993 -1.047 1.00 56.09 110 ALA A CA 1
ATOM 867 C C . ALA A 1 110 ? -19.369 -6.297 -1.647 1.00 56.09 110 ALA A C 1
ATOM 869 O O . ALA A 1 110 ? -18.797 -5.460 -2.352 1.00 56.09 110 ALA A O 1
ATOM 870 N N . THR A 1 111 ? -18.834 -7.480 -1.361 1.00 56.97 111 THR A N 1
ATOM 871 C CA . THR A 1 111 ? -17.602 -7.974 -1.983 1.00 56.97 111 THR A CA 1
ATOM 872 C C . THR A 1 111 ? -17.971 -8.947 -3.092 1.00 56.97 111 THR A C 1
ATOM 874 O O . THR A 1 111 ? -18.620 -9.964 -2.834 1.00 56.97 111 THR A O 1
ATOM 877 N N . LEU A 1 112 ? -17.553 -8.650 -4.324 1.00 54.16 112 LEU A N 1
ATOM 878 C CA . LEU A 1 112 ? -17.656 -9.587 -5.437 1.00 54.16 112 LEU A CA 1
ATOM 879 C C . LEU A 1 112 ? -16.457 -10.537 -5.404 1.00 54.16 112 LEU A C 1
ATOM 881 O O . LEU A 1 112 ? -15.321 -10.123 -5.632 1.00 54.16 112 LEU A O 1
ATOM 885 N N . ILE A 1 113 ? -16.723 -11.813 -5.153 1.00 64.75 113 ILE A N 1
ATOM 886 C CA . ILE A 1 113 ? -15.729 -12.883 -5.124 1.00 64.75 113 ILE A CA 1
ATOM 887 C C . ILE A 1 113 ? -15.850 -13.655 -6.435 1.00 64.75 113 ILE A C 1
ATOM 889 O O . ILE A 1 113 ? -16.912 -14.187 -6.763 1.00 64.75 113 ILE A O 1
ATOM 893 N N . THR A 1 114 ? -14.765 -13.715 -7.206 1.00 57.12 114 THR A N 1
ATOM 894 C CA . THR A 1 114 ? -14.703 -14.528 -8.429 1.00 57.12 114 THR A CA 1
ATOM 895 C C . THR A 1 114 ? -13.832 -15.747 -8.170 1.00 57.12 114 THR A C 1
ATOM 897 O O . THR A 1 114 ? -12.619 -15.608 -8.031 1.00 57.12 114 THR A O 1
ATOM 900 N N . LEU A 1 115 ? -14.436 -16.936 -8.138 1.00 64.06 115 LEU A N 1
ATOM 901 C CA . LEU A 1 115 ? -13.700 -18.194 -8.008 1.00 64.06 115 LEU A CA 1
ATOM 902 C C . LEU A 1 115 ? -13.300 -18.698 -9.400 1.00 64.06 115 LEU A C 1
ATOM 904 O O . LEU A 1 115 ? -14.141 -18.811 -10.291 1.00 64.06 115 LEU A O 1
ATOM 908 N N . SER A 1 116 ? -12.017 -19.010 -9.594 1.00 58.09 116 SER A N 1
ATOM 909 C CA . SER A 1 116 ? -11.466 -19.508 -10.865 1.00 58.09 116 SER A CA 1
ATOM 910 C C . SER A 1 116 ? -11.330 -21.036 -10.926 1.00 58.09 116 SER A C 1
ATOM 912 O O . SER A 1 116 ? -10.472 -21.546 -11.646 1.00 58.09 116 SER A O 1
ATOM 914 N N . ASN A 1 117 ? -12.143 -21.781 -10.171 1.00 49.16 117 ASN A N 1
ATOM 915 C CA . ASN A 1 117 ? -12.078 -23.244 -10.152 1.00 49.16 117 ASN A CA 1
ATOM 916 C C . ASN A 1 117 ? -12.924 -23.862 -11.274 1.00 49.16 117 ASN A C 1
ATOM 918 O O . ASN A 1 117 ? -14.123 -24.081 -11.117 1.00 49.16 117 ASN A O 1
ATOM 922 N N . GLY A 1 118 ? -12.262 -24.204 -12.384 1.00 50.03 118 GLY A N 1
ATOM 923 C CA . GLY A 1 118 ? -12.838 -24.967 -13.496 1.00 50.03 118 GLY A CA 1
ATOM 924 C C . GLY A 1 118 ? -13.518 -24.099 -14.555 1.00 50.03 118 GLY A C 1
ATOM 925 O O . GLY A 1 118 ? -13.634 -22.892 -14.389 1.00 50.03 118 GLY A O 1
ATOM 926 N N . LYS A 1 119 ? -13.926 -24.719 -15.673 1.00 57.25 119 LYS A N 1
ATOM 927 C CA . LYS A 1 119 ? -14.388 -24.107 -16.944 1.00 57.25 119 LYS A CA 1
ATOM 928 C C . LYS A 1 119 ? -15.456 -22.995 -16.838 1.00 57.25 119 LYS A C 1
ATOM 930 O O . LYS A 1 119 ? -15.712 -22.329 -17.836 1.00 57.25 119 LYS A O 1
ATOM 935 N N . GLU A 1 120 ? -16.031 -22.750 -15.663 1.00 54.75 120 GLU A N 1
ATOM 936 C CA . GLU A 1 120 ? -17.019 -21.706 -15.400 1.00 54.75 120 GLU A CA 1
ATOM 937 C C . GLU A 1 120 ? -16.520 -20.685 -14.370 1.00 54.75 120 GLU A C 1
ATOM 939 O O . GLU A 1 120 ? -16.127 -21.026 -13.255 1.00 54.75 120 GLU A O 1
ATOM 944 N N . LYS A 1 121 ? -16.604 -19.397 -14.720 1.00 58.59 121 LYS A N 1
ATOM 945 C CA . LYS A 1 121 ? -16.386 -18.297 -13.774 1.00 58.59 121 LYS A CA 1
ATOM 946 C C . LYS A 1 121 ? -17.659 -18.091 -12.960 1.00 58.59 121 LYS A C 1
ATOM 948 O O . LYS A 1 121 ? -18.614 -17.506 -13.466 1.00 58.59 121 LYS A O 1
ATOM 953 N N . LYS A 1 122 ? -17.666 -18.528 -11.701 1.00 65.25 122 LYS A N 1
ATOM 954 C CA . LYS A 1 122 ? -18.755 -18.217 -10.764 1.00 65.25 122 LYS A CA 1
ATOM 955 C C . LYS A 1 122 ? -18.431 -16.935 -9.999 1.00 65.25 122 LYS A C 1
ATOM 957 O O . LYS A 1 122 ? -17.327 -16.777 -9.473 1.00 65.25 122 LYS A O 1
ATOM 962 N N . GLN A 1 123 ? -19.391 -16.014 -9.982 1.00 62.53 123 GLN A N 1
ATOM 963 C CA . GLN A 1 123 ? -19.318 -14.742 -9.270 1.00 62.53 123 GLN A CA 1
ATOM 964 C C . GLN A 1 123 ? -20.270 -14.779 -8.075 1.00 62.53 123 GLN A C 1
ATOM 966 O O . GLN A 1 123 ? -21.449 -15.086 -8.231 1.00 62.53 123 GLN A O 1
ATOM 971 N N . TYR A 1 124 ? -19.756 -14.463 -6.892 1.00 63.97 124 TYR A N 1
ATOM 972 C CA . TYR A 1 124 ? -20.514 -14.439 -5.647 1.00 63.97 124 TYR A CA 1
ATOM 973 C C . TYR A 1 124 ? -20.511 -13.029 -5.082 1.00 63.97 124 TYR A C 1
ATOM 975 O O . TYR A 1 124 ? -19.467 -12.385 -5.042 1.00 63.97 124 TYR A O 1
ATOM 983 N N . ILE A 1 125 ? -21.666 -12.561 -4.617 1.00 63.72 125 ILE A N 1
ATOM 984 C CA . ILE A 1 125 ? -21.769 -11.297 -3.892 1.00 63.72 125 ILE A CA 1
ATOM 985 C C . ILE A 1 125 ? -21.919 -11.636 -2.415 1.00 63.72 125 ILE A C 1
ATOM 987 O O . ILE A 1 125 ? -22.947 -12.163 -1.994 1.00 63.72 125 ILE A O 1
ATOM 991 N N . LYS A 1 126 ? -20.889 -11.337 -1.625 1.00 61.56 126 LYS A N 1
ATOM 992 C CA . LYS A 1 126 ? -20.966 -11.412 -0.168 1.00 61.56 126 LYS A CA 1
ATOM 993 C C . LYS A 1 126 ? -21.400 -10.053 0.364 1.00 61.56 126 LYS A C 1
ATOM 995 O O . LYS A 1 126 ? -20.670 -9.080 0.199 1.00 61.56 126 LYS A O 1
ATOM 1000 N N . VAL A 1 127 ? -22.575 -9.995 0.984 1.00 62.91 127 VAL A N 1
ATOM 1001 C CA . VAL A 1 127 ? -23.071 -8.796 1.673 1.00 62.91 127 VAL A CA 1
ATOM 1002 C C . VAL A 1 127 ? -22.653 -8.888 3.142 1.00 62.91 127 VAL A C 1
ATOM 1004 O O . VAL A 1 127 ? -23.018 -9.852 3.814 1.00 62.91 127 VAL A O 1
ATOM 1007 N N . CYS A 1 128 ? -21.845 -7.928 3.596 1.00 56.47 128 CYS A N 1
ATOM 1008 C CA . CYS A 1 128 ? -21.406 -7.764 4.986 1.00 56.47 128 CYS A CA 1
ATOM 1009 C C . CYS A 1 128 ? -22.269 -6.739 5.720 1.00 56.47 128 CYS A C 1
ATOM 1011 O O . CYS A 1 128 ? -22.604 -5.709 5.081 1.00 56.47 128 CYS A O 1
#

pLDDT: mean 74.65, std 15.34, range [46.28, 93.62]